Protein AF-A0A5Y3RGC8-F1 (afdb_monomer_lite)

Sequence (47 aa):
MARRQILSLSERESLLALPDDELTLTRMAYFSEHDLALISAHRKPAS

Organism: Salmonella enterica I (NCBI:txid59201)

pLDDT: mean 80.82, std 7.05, range [54.22, 90.19]

Foldseek 3Di:
DDDDDPDDPVRVVVVVDDDPDPVVNCVVVDDDPVRVVVCVVPDDPDD

Secondary structure (DSSP, 8-state):
------S-HHHHHHHHPPPSSHHHHHHHHS--HHHHHHHHHH-----

Radius of gyration: 17.59 Å; chains: 1; bounding box: 41×25×36 Å

Str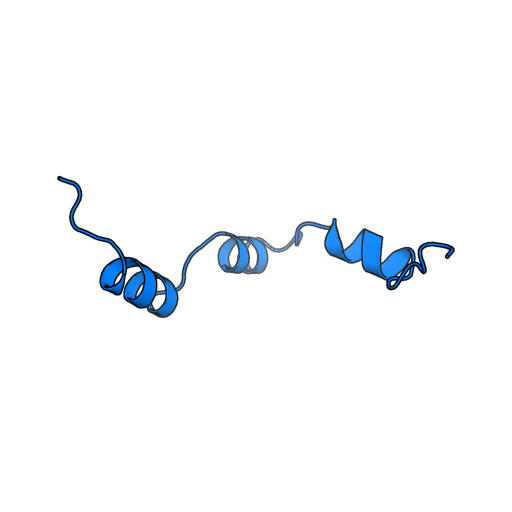ucture (mmCIF, N/CA/C/O backbone):
data_AF-A0A5Y3RGC8-F1
#
_entry.id   AF-A0A5Y3RGC8-F1
#
loop_
_atom_site.group_PDB
_atom_site.id
_atom_site.type_symbol
_atom_site.label_atom_id
_atom_site.label_alt_id
_atom_site.label_comp_id
_atom_site.label_asym_id
_atom_site.label_entity_id
_atom_site.label_seq_id
_atom_site.pdbx_PDB_ins_code
_atom_site.Cartn_x
_atom_site.Cartn_y
_atom_site.Cartn_z
_atom_site.occupancy
_atom_site.B_iso_or_equiv
_atom_site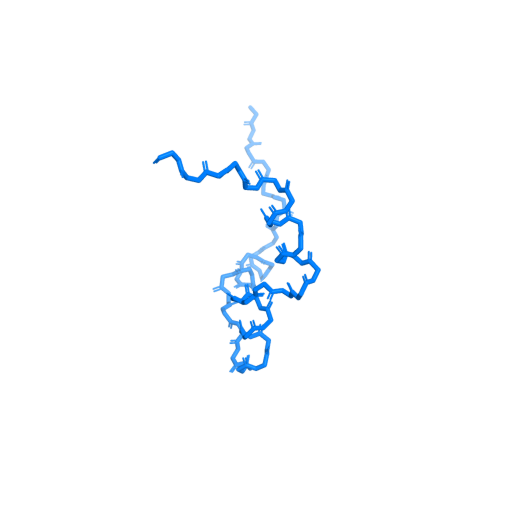.auth_seq_id
_atom_site.auth_comp_id
_atom_site.auth_asym_id
_atom_site.auth_atom_id
_atom_site.pdbx_PDB_model_num
ATOM 1 N N . MET A 1 1 ? 36.613 9.041 -1.196 1.00 69.06 1 MET A N 1
ATOM 2 C CA . MET A 1 1 ? 35.761 7.839 -1.068 1.00 69.06 1 MET A CA 1
ATOM 3 C C . MET A 1 1 ? 34.649 7.933 -2.100 1.00 69.06 1 MET A C 1
ATOM 5 O O . MET A 1 1 ? 33.860 8.865 -2.021 1.00 69.06 1 MET A O 1
ATOM 9 N N . ALA A 1 2 ? 34.621 7.049 -3.099 1.00 75.50 2 ALA A N 1
ATOM 10 C CA . ALA A 1 2 ? 33.524 7.022 -4.067 1.00 75.50 2 ALA A CA 1
ATOM 11 C C . ALA A 1 2 ? 32.274 6.418 -3.408 1.00 75.50 2 ALA A C 1
ATOM 13 O O . ALA A 1 2 ? 32.370 5.426 -2.683 1.00 75.50 2 ALA A O 1
ATOM 14 N N . ARG A 1 3 ? 31.104 7.020 -3.637 1.00 80.94 3 ARG A N 1
ATOM 15 C CA . ARG A 1 3 ? 29.833 6.515 -3.107 1.00 80.94 3 ARG A CA 1
ATOM 16 C C . ARG A 1 3 ? 29.504 5.204 -3.823 1.00 80.94 3 ARG A C 1
ATOM 18 O O . ARG A 1 3 ? 29.155 5.221 -4.998 1.00 80.94 3 ARG A O 1
ATOM 25 N N . ARG A 1 4 ? 29.652 4.069 -3.134 1.00 82.50 4 ARG A N 1
ATOM 26 C CA . ARG A 1 4 ? 29.262 2.761 -3.680 1.00 82.50 4 ARG A CA 1
ATOM 27 C C . ARG A 1 4 ? 27.742 2.729 -3.803 1.00 82.50 4 ARG A C 1
ATOM 29 O O . ARG A 1 4 ? 27.044 2.972 -2.819 1.00 82.50 4 ARG A O 1
ATOM 36 N N . GLN A 1 5 ? 27.238 2.455 -5.002 1.00 82.12 5 GLN A N 1
ATOM 37 C CA . GLN A 1 5 ? 25.842 2.066 -5.154 1.00 82.12 5 GLN A CA 1
ATOM 38 C C . GLN A 1 5 ? 25.659 0.685 -4.525 1.00 82.12 5 GLN A C 1
ATOM 40 O O . GLN A 1 5 ? 26.428 -0.232 -4.801 1.00 82.12 5 GLN A O 1
ATOM 45 N N . ILE A 1 6 ? 24.682 0.589 -3.624 1.00 90.19 6 ILE A N 1
ATOM 46 C CA . ILE A 1 6 ? 24.335 -0.644 -2.904 1.00 90.19 6 ILE A CA 1
ATOM 47 C C . ILE A 1 6 ? 23.362 -1.485 -3.737 1.00 90.19 6 ILE A C 1
ATOM 49 O O . ILE A 1 6 ? 23.366 -2.703 -3.631 1.00 90.19 6 ILE A O 1
ATOM 53 N N . LEU A 1 7 ? 22.564 -0.819 -4.573 1.00 86.62 7 LEU A N 1
ATOM 54 C CA . LEU A 1 7 ? 21.519 -1.422 -5.386 1.00 86.62 7 LEU A CA 1
ATOM 55 C C . LEU A 1 7 ? 21.912 -1.393 -6.861 1.00 86.62 7 LEU A C 1
ATOM 57 O O . LEU A 1 7 ? 22.463 -0.401 -7.350 1.00 86.62 7 LEU A O 1
ATOM 61 N N . SER A 1 8 ? 21.577 -2.469 -7.557 1.00 89.88 8 SER A N 1
ATOM 62 C CA . SE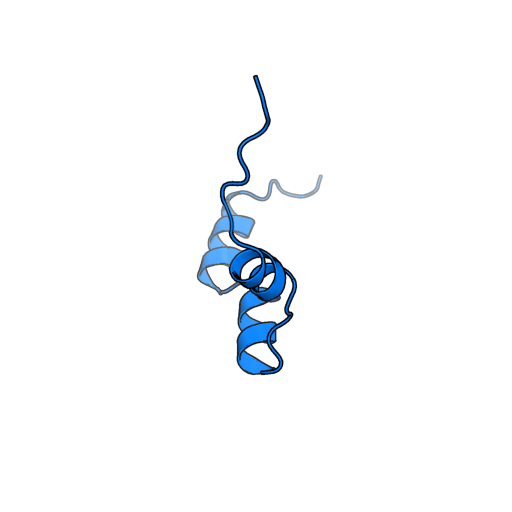R A 1 8 ? 21.543 -2.544 -9.012 1.00 89.88 8 SER A CA 1
ATOM 63 C C . SER A 1 8 ? 20.436 -1.652 -9.592 1.00 89.88 8 SER A C 1
ATOM 65 O O . SER A 1 8 ? 19.553 -1.159 -8.883 1.00 89.88 8 SER A O 1
ATOM 67 N N . LEU A 1 9 ? 20.486 -1.417 -10.907 1.00 86.38 9 LEU A N 1
ATOM 68 C CA . LEU A 1 9 ? 19.474 -0.616 -11.604 1.00 86.38 9 LEU A CA 1
ATOM 69 C C . LEU A 1 9 ? 18.071 -1.223 -11.470 1.00 86.38 9 LEU A C 1
ATOM 71 O O . LEU A 1 9 ? 17.141 -0.496 -11.135 1.00 86.38 9 LEU A O 1
ATOM 75 N N . SER A 1 10 ? 17.938 -2.541 -11.630 1.00 85.25 10 SER A N 1
ATOM 76 C CA . SER A 1 10 ? 16.655 -3.242 -11.514 1.00 85.25 10 SER A CA 1
ATOM 77 C C . SER A 1 10 ? 16.078 -3.182 -10.100 1.00 85.25 10 SER A C 1
ATOM 79 O O . SER A 1 10 ? 14.887 -2.952 -9.934 1.00 85.25 10 SER A O 1
ATOM 81 N N . GLU A 1 11 ? 16.907 -3.324 -9.062 1.00 85.00 11 GLU A N 1
ATOM 82 C CA . GLU A 1 11 ? 16.454 -3.184 -7.668 1.00 85.00 11 GLU A CA 1
ATOM 83 C C . GLU A 1 11 ? 15.937 -1.773 -7.384 1.00 85.00 11 GLU A C 1
ATOM 85 O O . GLU A 1 11 ? 14.950 -1.588 -6.673 1.00 85.00 11 GLU A O 1
ATOM 90 N N . ARG A 1 12 ? 16.586 -0.761 -7.964 1.00 83.94 12 ARG A N 1
ATOM 91 C CA . ARG A 1 12 ? 16.157 0.628 -7.828 1.00 83.94 12 ARG A CA 1
ATOM 92 C C . ARG A 1 12 ? 14.859 0.911 -8.588 1.00 83.94 12 ARG A C 1
ATOM 94 O O . ARG A 1 12 ? 14.035 1.665 -8.082 1.00 83.94 12 ARG A O 1
ATOM 101 N N . GLU A 1 13 ? 14.682 0.335 -9.772 1.00 83.56 13 GLU A N 1
ATOM 102 C CA . GLU A 1 13 ? 13.439 0.443 -10.545 1.00 83.56 13 GLU A CA 1
ATOM 103 C C . GLU A 1 13 ? 12.273 -0.249 -9.829 1.00 83.56 13 GLU A C 1
ATOM 105 O O . GLU A 1 13 ? 11.213 0.356 -9.688 1.00 83.56 13 GLU A O 1
ATOM 110 N N . SER A 1 14 ? 12.490 -1.440 -9.264 1.00 81.12 14 SER A N 1
ATOM 111 C CA . SER A 1 14 ? 11.479 -2.142 -8.461 1.00 81.12 14 SER A CA 1
ATOM 112 C C . SER A 1 14 ? 11.045 -1.366 -7.215 1.00 81.12 14 SER A C 1
ATOM 114 O O . SER A 1 14 ? 9.875 -1.406 -6.860 1.00 81.12 14 SER A O 1
ATOM 116 N N . LEU A 1 15 ? 11.947 -0.631 -6.552 1.00 78.38 15 LEU A N 1
ATOM 117 C CA . LEU A 1 15 ? 11.587 0.211 -5.397 1.00 78.38 15 LEU A CA 1
ATOM 118 C C . LEU A 1 15 ? 10.703 1.412 -5.763 1.00 78.38 15 LEU A C 1
ATOM 120 O O . LEU A 1 15 ? 10.019 1.950 -4.896 1.00 78.38 15 LEU A O 1
ATOM 124 N N . LEU A 1 16 ? 10.768 1.870 -7.014 1.00 72.56 16 LEU A N 1
ATOM 125 C CA . LEU A 1 16 ? 9.971 2.992 -7.514 1.00 72.56 16 LEU A CA 1
ATOM 126 C C . LEU A 1 16 ? 8.647 2.535 -8.133 1.00 72.56 16 LEU A C 1
ATOM 128 O O . LEU A 1 16 ? 7.779 3.371 -8.383 1.00 72.56 16 LEU A O 1
ATOM 132 N N . ALA A 1 17 ? 8.490 1.235 -8.382 1.00 79.31 17 ALA A N 1
ATOM 133 C CA . ALA A 1 17 ? 7.256 0.674 -8.890 1.00 79.31 17 ALA A CA 1
ATOM 134 C C . ALA A 1 17 ? 6.211 0.643 -7.769 1.00 79.31 17 ALA A C 1
ATOM 136 O O . ALA A 1 17 ? 6.390 -0.011 -6.739 1.00 79.31 17 ALA A O 1
ATOM 137 N N . LEU A 1 18 ? 5.106 1.359 -7.974 1.00 76.31 18 LEU A N 1
ATOM 138 C CA . LEU A 1 18 ? 3.908 1.110 -7.186 1.00 76.31 18 LEU A CA 1
ATOM 139 C C . LEU A 1 18 ? 3.366 -0.271 -7.583 1.00 76.31 18 LEU A C 1
ATOM 141 O O . LEU A 1 18 ? 3.422 -0.614 -8.764 1.00 76.31 18 LEU A O 1
ATOM 145 N N . PRO A 1 19 ? 2.857 -1.071 -6.633 1.00 80.31 19 PRO A N 1
ATOM 146 C CA . PRO A 1 19 ? 2.179 -2.309 -6.981 1.00 80.31 19 PRO A CA 1
ATOM 147 C C . PRO A 1 19 ? 0.989 -2.003 -7.893 1.00 80.31 19 PRO A C 1
ATOM 149 O O . PRO A 1 19 ? 0.187 -1.136 -7.565 1.00 80.31 19 PRO A O 1
ATOM 152 N N . ASP A 1 20 ? 0.845 -2.730 -8.999 1.00 79.88 20 ASP A N 1
ATOM 153 C CA . ASP A 1 20 ? -0.336 -2.606 -9.870 1.00 79.88 20 ASP A CA 1
ATOM 154 C C . ASP A 1 20 ? -1.587 -3.254 -9.241 1.00 79.88 20 ASP A C 1
ATOM 156 O O . ASP A 1 20 ? -2.719 -2.968 -9.628 1.00 79.88 20 ASP A O 1
ATOM 160 N N . ASP A 1 21 ? -1.382 -4.140 -8.263 1.00 85.12 21 ASP A N 1
ATOM 161 C CA . ASP A 1 21 ? -2.436 -4.832 -7.528 1.00 85.12 21 ASP A CA 1
ATOM 162 C C . ASP A 1 21 ? -3.005 -3.956 -6.403 1.00 85.12 21 ASP A C 1
ATOM 164 O O . ASP A 1 21 ? -2.306 -3.562 -5.463 1.00 85.12 21 ASP A O 1
ATOM 168 N N . GLU A 1 22 ? -4.311 -3.705 -6.481 1.00 79.25 22 GLU A N 1
ATOM 169 C CA . GLU A 1 22 ? -5.065 -2.888 -5.528 1.00 79.25 22 GLU A CA 1
ATOM 170 C C . GLU A 1 22 ? -4.968 -3.428 -4.094 1.00 79.25 22 GLU A C 1
ATOM 172 O O . GLU A 1 22 ? -4.869 -2.652 -3.140 1.00 79.25 22 GLU A O 1
ATOM 177 N N . LEU A 1 23 ? -4.932 -4.753 -3.916 1.00 80.50 23 LEU A N 1
ATOM 178 C CA . LEU A 1 23 ? -4.808 -5.372 -2.596 1.00 80.50 23 LEU A CA 1
ATOM 179 C C . LEU A 1 23 ? -3.447 -5.056 -1.954 1.00 80.50 23 LEU A C 1
ATOM 181 O O . LEU A 1 23 ? -3.373 -4.750 -0.762 1.00 80.50 23 LEU A O 1
ATOM 185 N N . THR A 1 24 ? -2.370 -5.101 -2.732 1.00 78.25 24 THR A N 1
ATOM 186 C CA . THR A 1 24 ? -1.009 -4.796 -2.279 1.00 78.25 24 THR A CA 1
ATOM 187 C C . THR A 1 24 ? -0.837 -3.302 -2.013 1.00 78.25 24 THR A C 1
ATOM 189 O O . THR A 1 24 ? -0.298 -2.931 -0.970 1.00 78.25 24 THR A O 1
ATOM 192 N N . LEU A 1 25 ? -1.378 -2.443 -2.881 1.00 79.00 25 LEU A N 1
ATOM 193 C CA . LEU A 1 25 ? -1.480 -0.997 -2.648 1.00 79.00 25 LEU A CA 1
ATOM 194 C C . LEU A 1 25 ? -2.222 -0.686 -1.345 1.00 79.00 25 LEU A C 1
ATOM 196 O O . LEU A 1 25 ? -1.733 0.092 -0.528 1.00 79.00 25 LEU A O 1
ATOM 200 N N . THR A 1 26 ? -3.360 -1.345 -1.112 1.00 76.50 26 THR A N 1
ATOM 201 C CA . THR A 1 26 ? -4.149 -1.187 0.116 1.00 76.50 26 THR A CA 1
ATOM 202 C C . THR A 1 26 ? -3.322 -1.570 1.338 1.00 76.50 26 THR A C 1
ATOM 204 O O . THR A 1 26 ? -3.273 -0.814 2.301 1.00 76.50 26 THR A O 1
ATOM 207 N N . ARG A 1 27 ? -2.588 -2.688 1.295 1.00 76.12 27 ARG A N 1
ATOM 208 C CA . ARG A 1 27 ? -1.707 -3.107 2.399 1.00 76.12 27 ARG A CA 1
ATOM 209 C C . ARG A 1 27 ? -0.536 -2.155 2.651 1.00 76.12 27 ARG A C 1
ATOM 211 O O . ARG A 1 27 ? -0.102 -2.049 3.790 1.00 76.12 27 ARG A O 1
ATOM 218 N N . MET A 1 28 ? -0.011 -1.491 1.620 1.00 74.81 28 MET A N 1
ATOM 219 C CA . MET A 1 28 ? 1.071 -0.508 1.773 1.00 74.81 28 MET A CA 1
ATOM 220 C C . MET A 1 28 ? 0.570 0.858 2.258 1.00 74.81 28 MET A C 1
ATOM 222 O O . MET A 1 28 ? 1.316 1.579 2.918 1.00 74.81 28 MET A O 1
ATOM 226 N N . ALA A 1 29 ? -0.665 1.226 1.913 1.00 74.00 29 ALA A N 1
ATOM 227 C CA . ALA A 1 29 ? -1.235 2.542 2.194 1.00 74.00 29 ALA A CA 1
ATOM 228 C C . ALA A 1 29 ? -2.115 2.587 3.456 1.00 74.00 29 ALA A C 1
ATOM 230 O O . ALA A 1 29 ? -2.387 3.678 3.959 1.00 74.00 29 ALA A O 1
ATOM 231 N N . TYR A 1 30 ? -2.560 1.437 3.973 1.00 81.62 30 TYR A N 1
ATOM 232 C CA . TYR A 1 30 ? -3.355 1.346 5.197 1.00 81.62 30 TYR A CA 1
ATOM 233 C C . TYR A 1 30 ? -2.576 0.752 6.364 1.00 81.62 30 TYR A C 1
ATOM 235 O O . TYR A 1 30 ? -1.805 -0.193 6.224 1.00 81.62 30 TYR A O 1
ATOM 243 N N . PHE A 1 31 ? -2.864 1.280 7.550 1.00 81.94 31 PHE A N 1
ATOM 244 C CA . PHE A 1 31 ? -2.428 0.696 8.809 1.00 81.94 31 PHE A CA 1
ATOM 245 C C . PHE A 1 31 ? -3.293 -0.517 9.150 1.00 81.94 31 PHE A C 1
ATOM 247 O O . PHE A 1 31 ? -4.523 -0.443 9.098 1.00 81.94 31 PHE A O 1
ATOM 254 N N . SER A 1 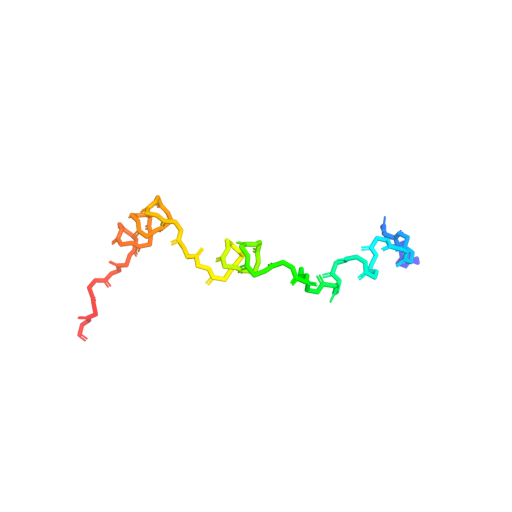32 ? -2.654 -1.622 9.531 1.00 83.56 32 SER A N 1
ATOM 255 C CA . SER A 1 32 ? -3.359 -2.761 10.117 1.00 83.56 32 SER A CA 1
ATOM 256 C C . SER A 1 32 ? -3.916 -2.402 11.500 1.00 83.56 32 SER A C 1
ATOM 258 O O . SER A 1 32 ? -3.508 -1.413 12.113 1.00 83.56 32 SER A O 1
ATOM 260 N N . GLU A 1 33 ? -4.819 -3.222 12.046 1.00 85.69 33 GLU A N 1
ATOM 261 C CA . GLU A 1 33 ? -5.303 -3.033 13.424 1.00 85.69 33 GLU A CA 1
ATOM 262 C C . GLU A 1 33 ? -4.156 -2.998 14.444 1.00 85.69 33 GLU A C 1
ATOM 264 O O . GLU A 1 33 ? -4.194 -2.221 15.397 1.00 85.69 33 GLU A O 1
ATOM 269 N N . HIS A 1 34 ? -3.106 -3.793 14.216 1.00 87.69 34 HIS A N 1
ATOM 270 C CA . HIS A 1 34 ? -1.911 -3.794 15.052 1.00 87.69 34 HIS A CA 1
ATOM 271 C C . HIS A 1 34 ? -1.176 -2.448 14.998 1.00 87.69 34 HIS A C 1
ATOM 273 O O . HIS A 1 34 ? -0.837 -1.882 16.038 1.00 87.69 34 HIS A O 1
ATOM 279 N N . ASP A 1 35 ? -0.986 -1.899 13.798 1.00 86.94 35 ASP A N 1
ATOM 280 C CA . ASP A 1 35 ? -0.324 -0.606 13.612 1.00 86.94 35 ASP A CA 1
ATOM 281 C C . ASP A 1 35 ? -1.142 0.529 14.239 1.00 86.94 35 ASP A C 1
ATOM 283 O O . ASP A 1 35 ? -0.595 1.404 14.910 1.00 86.94 35 ASP A O 1
ATOM 287 N N . LEU A 1 36 ? -2.469 0.490 14.090 1.00 87.81 36 LEU A N 1
ATOM 288 C CA . LEU A 1 36 ? -3.380 1.443 14.725 1.00 87.81 36 LEU A CA 1
ATOM 289 C C . LEU A 1 36 ? -3.339 1.340 16.256 1.00 87.81 36 LEU A C 1
ATOM 291 O O . LEU A 1 36 ? -3.373 2.366 16.943 1.00 87.81 36 LEU A O 1
ATOM 295 N N . ALA A 1 37 ? -3.219 0.131 16.809 1.00 89.44 37 ALA A N 1
ATOM 296 C CA . ALA A 1 37 ? -3.060 -0.077 18.246 1.00 89.44 37 ALA A CA 1
ATOM 297 C C . ALA A 1 37 ? -1.747 0.540 18.759 1.00 89.44 37 ALA A C 1
ATOM 299 O O . ALA A 1 37 ? -1.751 1.243 19.768 1.00 89.44 37 ALA A O 1
ATOM 300 N N . LEU A 1 38 ? -0.641 0.374 18.029 1.00 88.94 38 LEU A N 1
ATOM 301 C CA . LEU A 1 38 ? 0.634 1.018 18.363 1.00 88.94 38 LEU A CA 1
ATOM 302 C C . LEU A 1 38 ? 0.551 2.548 18.260 1.00 88.94 38 LEU A C 1
ATOM 304 O O . LEU A 1 38 ? 0.963 3.259 19.178 1.00 88.94 38 LEU A O 1
ATOM 308 N N . ILE A 1 39 ? -0.023 3.075 17.175 1.00 88.06 39 ILE A N 1
ATOM 309 C CA . ILE A 1 39 ? -0.202 4.522 16.985 1.00 88.06 39 ILE A CA 1
ATOM 310 C C . ILE A 1 39 ? -1.065 5.111 18.103 1.00 88.06 39 ILE A C 1
ATOM 312 O O . ILE A 1 39 ? -0.736 6.171 18.634 1.00 88.06 39 ILE A O 1
ATOM 316 N N . SER A 1 40 ? -2.160 4.445 18.472 1.00 84.56 40 SER A N 1
ATOM 317 C CA . SER A 1 40 ? -3.056 4.915 19.534 1.00 84.56 40 SER A CA 1
ATOM 318 C C . SER A 1 40 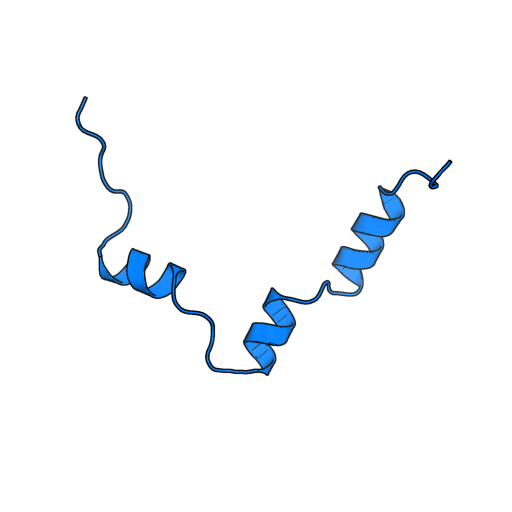? -2.405 4.858 20.917 1.00 84.56 40 SER A C 1
ATOM 320 O O . SER A 1 40 ? -2.566 5.804 21.683 1.00 84.56 40 SER A O 1
ATOM 322 N N . A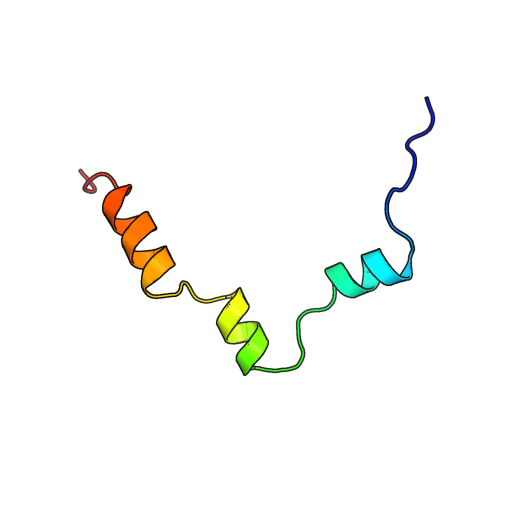LA A 1 41 ? -1.596 3.832 21.208 1.00 88.06 41 ALA A N 1
ATOM 323 C CA . ALA A 1 41 ? -0.838 3.731 22.456 1.00 88.06 41 ALA A CA 1
ATOM 324 C C . ALA A 1 41 ? 0.205 4.853 22.626 1.00 88.06 41 ALA A C 1
ATOM 326 O O . ALA A 1 41 ? 0.505 5.259 23.749 1.00 88.06 41 ALA A O 1
ATOM 327 N N . HIS A 1 42 ? 0.758 5.366 21.523 1.00 87.00 42 HIS A N 1
ATOM 328 C CA . HIS A 1 42 ? 1.805 6.394 21.541 1.00 87.00 42 HIS A CA 1
ATOM 329 C C . HIS A 1 42 ? 1.319 7.804 21.183 1.00 87.00 42 HIS A C 1
ATOM 331 O O . HIS A 1 42 ? 2.065 8.776 21.351 1.00 87.00 42 HIS A O 1
ATOM 337 N N . ARG A 1 43 ? 0.074 7.956 20.722 1.00 83.81 43 ARG A N 1
ATOM 338 C CA . ARG A 1 43 ? -0.534 9.271 20.526 1.00 83.81 43 ARG A CA 1
ATOM 339 C C . ARG A 1 43 ? -0.800 9.905 21.886 1.00 83.81 43 ARG A C 1
ATOM 341 O O . ARG A 1 43 ? -1.644 9.451 22.651 1.00 83.81 43 ARG A O 1
ATOM 348 N N . LYS A 1 44 ? -0.105 11.008 22.170 1.00 71.44 44 LYS A N 1
ATOM 349 C CA . LYS A 1 44 ? -0.514 11.908 23.252 1.00 71.44 44 LYS A CA 1
ATOM 350 C C . LYS A 1 44 ? -1.909 12.454 22.917 1.00 71.44 44 LYS A C 1
ATOM 352 O O . LYS A 1 44 ? -2.161 12.722 21.737 1.00 71.44 44 LYS A O 1
ATOM 357 N N . PRO A 1 45 ? -2.806 12.620 23.905 1.00 70.38 45 PRO A N 1
ATOM 358 C CA . PRO A 1 45 ? -4.075 13.292 23.665 1.00 70.38 45 PRO A CA 1
ATOM 359 C C . PRO A 1 45 ? -3.790 14.660 23.038 1.00 70.38 45 PRO A C 1
ATOM 361 O O . PRO A 1 45 ? -2.891 15.373 23.491 1.00 70.38 45 PRO A O 1
ATOM 364 N N . ALA A 1 46 ? -4.504 14.987 21.960 1.00 65.12 46 ALA A N 1
ATOM 365 C CA . ALA A 1 46 ? -4.454 16.330 21.398 1.00 65.12 46 ALA A CA 1
ATOM 366 C C . ALA A 1 46 ? -4.954 17.291 22.488 1.00 65.12 46 ALA A C 1
ATOM 368 O O . ALA A 1 46 ? -6.078 17.127 22.964 1.00 65.12 46 ALA A O 1
ATOM 369 N N . SER A 1 47 ? -4.073 18.183 22.957 1.00 54.22 47 SER A N 1
ATOM 370 C CA . SER A 1 47 ? -4.429 19.276 23.873 1.00 54.22 47 SER A CA 1
ATOM 371 C C . SER A 1 47 ? -5.359 20.278 23.207 1.00 54.22 47 SER A C 1
ATOM 373 O O . SER A 1 47 ? -5.226 20.457 21.974 1.00 54.22 47 SER A O 1
#